Protein AF-A0A2A2E8F1-F1 (afdb_monomer_lite)

Structure (mmCIF, N/CA/C/O backbone):
data_AF-A0A2A2E8F1-F1
#
_entry.id   AF-A0A2A2E8F1-F1
#
loop_
_atom_site.gr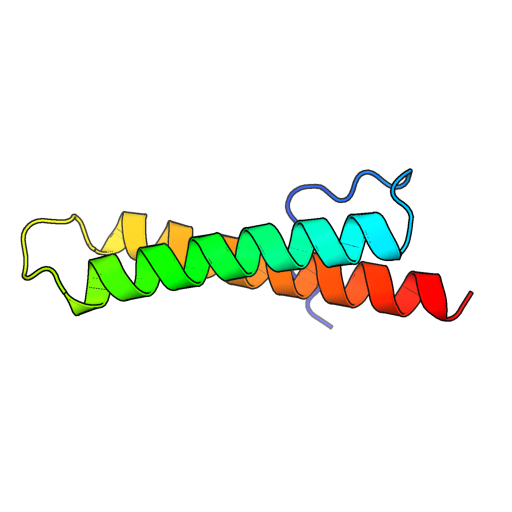oup_PDB
_atom_site.id
_atom_site.type_symbol
_atom_site.label_atom_id
_atom_site.label_alt_id
_atom_site.label_comp_id
_atom_site.label_asym_id
_atom_site.label_entity_id
_atom_site.label_seq_id
_atom_site.pdbx_PDB_ins_code
_atom_site.Cartn_x
_atom_site.Cartn_y
_atom_site.Cartn_z
_atom_site.occupancy
_atom_site.B_iso_or_equiv
_atom_site.auth_seq_id
_atom_site.auth_comp_id
_atom_site.auth_asym_id
_atom_site.auth_atom_id
_atom_site.pdbx_PDB_model_num
ATOM 1 N N . THR A 1 1 ? -6.708 -13.382 -12.811 1.00 36.84 1 THR A N 1
ATOM 2 C CA . THR A 1 1 ? -5.781 -12.402 -12.208 1.00 36.84 1 THR A CA 1
ATOM 3 C C . THR A 1 1 ? -6.555 -11.127 -11.976 1.00 36.84 1 THR A C 1
ATOM 5 O O . THR A 1 1 ? -6.965 -10.486 -12.930 1.00 36.84 1 THR A O 1
ATOM 8 N N . THR A 1 2 ? -6.896 -10.834 -10.724 1.00 40.41 2 THR A N 1
ATOM 9 C CA . THR A 1 2 ? -7.741 -9.683 -10.377 1.00 40.41 2 THR A CA 1
ATOM 10 C C . THR A 1 2 ? -6.833 -8.471 -10.211 1.00 40.41 2 THR A C 1
ATOM 12 O O . THR A 1 2 ? -6.231 -8.288 -9.156 1.00 40.41 2 THR A O 1
ATOM 15 N N . THR A 1 3 ? -6.667 -7.693 -11.277 1.00 48.59 3 THR A N 1
ATOM 16 C CA . THR A 1 3 ? -5.954 -6.413 -11.267 1.00 48.59 3 THR A CA 1
ATOM 17 C C . THR A 1 3 ? -6.667 -5.491 -10.282 1.00 48.59 3 THR A C 1
ATOM 19 O O . THR A 1 3 ? -7.788 -5.048 -10.528 1.00 48.59 3 THR A O 1
ATOM 22 N N . ARG A 1 4 ? -6.065 -5.269 -9.107 1.00 50.19 4 ARG A N 1
ATOM 23 C CA . ARG A 1 4 ? -6.568 -4.267 -8.164 1.00 50.19 4 ARG A CA 1
ATOM 24 C C . ARG A 1 4 ? -6.410 -2.895 -8.824 1.00 50.19 4 ARG A C 1
ATOM 26 O O . ARG A 1 4 ? -5.337 -2.631 -9.363 1.00 50.19 4 ARG A O 1
ATOM 33 N N . PRO A 1 5 ? -7.447 -2.046 -8.818 1.00 46.44 5 PRO A N 1
ATOM 34 C CA . PRO A 1 5 ? -7.359 -0.737 -9.439 1.00 46.44 5 PRO A CA 1
ATOM 35 C C . PRO A 1 5 ? -6.361 0.111 -8.647 1.00 46.44 5 PRO A C 1
ATOM 37 O O . PRO A 1 5 ? -6.611 0.446 -7.491 1.00 46.44 5 PRO A O 1
ATOM 40 N N . VAL A 1 6 ? -5.218 0.410 -9.262 1.00 53.19 6 VAL A N 1
ATOM 41 C CA . VAL A 1 6 ? -4.304 1.452 -8.784 1.00 53.19 6 VAL A CA 1
ATOM 42 C C . VAL A 1 6 ? -4.976 2.775 -9.111 1.00 53.19 6 VAL A C 1
ATOM 44 O O . VAL A 1 6 ? -5.414 2.966 -10.249 1.00 53.19 6 VAL A O 1
ATOM 47 N N . LEU A 1 7 ? -5.162 3.644 -8.117 1.00 55.47 7 LEU A N 1
ATOM 48 C CA . LEU A 1 7 ? -6.136 4.722 -8.268 1.00 55.47 7 LEU A CA 1
ATOM 49 C C . LEU A 1 7 ? -5.670 5.800 -9.251 1.00 55.47 7 LEU A C 1
ATOM 51 O O . LEU A 1 7 ? -6.519 6.498 -9.786 1.00 55.47 7 LEU A O 1
ATOM 55 N N . TYR A 1 8 ? -4.368 5.916 -9.531 1.00 52.81 8 TYR A N 1
ATOM 56 C CA . TYR A 1 8 ? -3.824 6.725 -10.625 1.00 52.81 8 TYR A CA 1
ATOM 57 C C . TYR A 1 8 ? -2.319 6.427 -10.778 1.00 52.81 8 TYR A C 1
ATOM 59 O O . TYR A 1 8 ? -1.509 6.929 -10.004 1.00 52.81 8 TYR A O 1
ATOM 67 N N . THR A 1 9 ? -1.901 5.642 -11.776 1.00 55.62 9 THR A N 1
ATOM 68 C CA . THR A 1 9 ? -0.490 5.623 -12.201 1.00 55.62 9 THR A CA 1
ATOM 69 C C . THR A 1 9 ? -0.329 6.609 -13.347 1.00 55.62 9 THR A C 1
ATOM 71 O O . THR A 1 9 ? -0.738 6.359 -14.481 1.00 55.62 9 THR A O 1
ATOM 74 N N . ASN A 1 10 ? 0.246 7.779 -13.063 1.00 59.31 10 ASN A N 1
ATOM 75 C CA . ASN A 1 10 ? 0.723 8.646 -14.132 1.00 59.3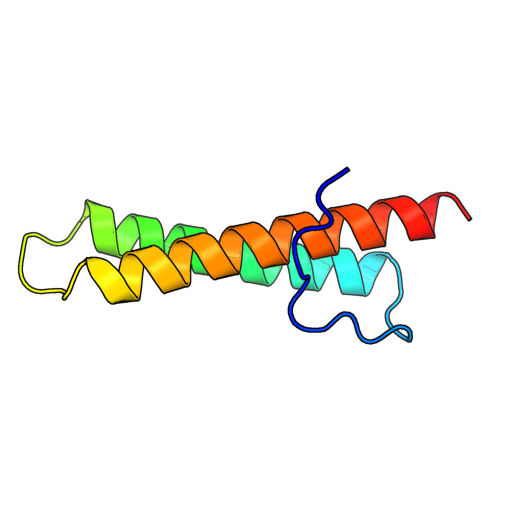1 10 ASN A CA 1
ATOM 76 C C . ASN A 1 10 ? 1.841 7.886 -14.863 1.00 59.31 10 ASN A C 1
ATOM 78 O O . ASN A 1 10 ?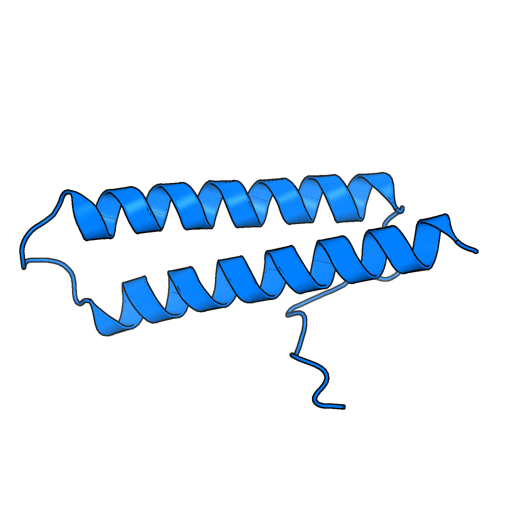 2.919 7.684 -14.312 1.00 59.31 10 ASN A O 1
ATOM 82 N N . THR A 1 11 ? 1.582 7.446 -16.096 1.00 61.12 11 THR A N 1
ATOM 83 C CA . THR A 1 11 ? 2.488 6.591 -16.891 1.00 61.12 11 THR A CA 1
ATOM 84 C C . THR A 1 11 ? 3.828 7.250 -17.241 1.00 61.12 11 THR A C 1
ATOM 86 O O . THR A 1 11 ? 4.684 6.629 -17.874 1.00 61.12 11 THR A O 1
ATOM 89 N N . ARG A 1 12 ? 4.008 8.516 -16.849 1.00 70.69 12 ARG A N 1
ATOM 90 C CA . ARG A 1 12 ? 5.231 9.303 -17.024 1.00 70.69 12 ARG A CA 1
ATOM 91 C C . ARG A 1 12 ? 6.216 9.189 -15.862 1.00 70.69 12 ARG A C 1
ATOM 93 O O . ARG A 1 12 ? 7.332 9.664 -16.022 1.00 70.69 12 ARG A O 1
ATOM 100 N N . LEU A 1 13 ? 5.819 8.602 -14.733 1.00 79.81 13 LEU A N 1
ATOM 101 C CA . LEU A 1 13 ? 6.706 8.449 -13.580 1.00 79.81 13 LEU A CA 1
ATOM 102 C C . LEU A 1 13 ? 7.785 7.391 -13.857 1.00 79.81 13 LEU A C 1
ATOM 104 O O . LEU A 1 13 ? 7.534 6.355 -14.484 1.00 79.81 13 LEU A O 1
ATOM 108 N N . SER A 1 14 ? 8.999 7.678 -13.406 1.00 86.56 14 SER A N 1
ATOM 109 C CA . SER A 1 14 ? 10.119 6.740 -13.351 1.00 86.56 14 SER A CA 1
ATOM 110 C C . SER A 1 14 ? 9.893 5.656 -12.289 1.00 86.56 14 SER A C 1
ATOM 112 O O . SER A 1 14 ? 9.010 5.772 -11.440 1.00 86.56 14 SER A O 1
ATOM 114 N N . SER A 1 15 ? 10.698 4.589 -12.337 1.00 86.12 15 SER A N 1
ATOM 115 C CA . SER A 1 15 ? 10.672 3.528 -11.318 1.00 86.12 15 SER A CA 1
ATOM 116 C C . SER A 1 15 ? 10.872 4.093 -9.907 1.00 86.12 15 SER A C 1
ATOM 118 O O . SER A 1 15 ? 10.128 3.740 -8.995 1.00 86.12 15 SER A O 1
ATOM 120 N N . ASP A 1 16 ? 11.831 5.005 -9.739 1.00 89.62 16 ASP A N 1
ATOM 121 C CA . ASP A 1 16 ? 12.141 5.606 -8.439 1.00 89.62 16 ASP A CA 1
ATOM 122 C C . ASP A 1 16 ? 10.982 6.477 -7.940 1.00 89.62 16 ASP A C 1
ATOM 124 O O . ASP A 1 16 ? 10.567 6.352 -6.793 1.00 89.62 16 ASP A O 1
ATOM 128 N N . GLU A 1 17 ? 10.373 7.291 -8.810 1.00 88.88 17 GLU A N 1
ATOM 129 C CA . GLU A 1 17 ? 9.202 8.103 -8.443 1.00 88.88 17 GLU A CA 1
ATOM 130 C C . GLU A 1 17 ? 7.986 7.246 -8.060 1.00 88.88 17 GLU A C 1
ATOM 132 O O . GLU A 1 17 ? 7.235 7.605 -7.152 1.00 88.88 17 GLU A O 1
ATOM 137 N N . LEU A 1 18 ? 7.782 6.106 -8.729 1.00 88.94 18 LEU A N 1
ATOM 138 C CA . LEU A 1 18 ? 6.734 5.150 -8.364 1.00 88.94 18 LEU A CA 1
ATOM 139 C C . LEU A 1 18 ? 7.020 4.506 -7.002 1.00 88.94 18 LEU A C 1
ATOM 141 O O . LEU A 1 18 ? 6.101 4.350 -6.197 1.00 88.94 18 LEU A O 1
ATOM 145 N N . PHE A 1 19 ? 8.279 4.159 -6.726 1.00 90.25 19 PHE A N 1
ATOM 146 C CA . PHE A 1 19 ? 8.686 3.594 -5.443 1.00 90.25 19 PHE A CA 1
ATOM 147 C C . PHE A 1 19 ? 8.499 4.593 -4.293 1.00 90.25 19 PHE A C 1
ATOM 149 O O . PHE A 1 19 ? 7.882 4.246 -3.284 1.00 90.25 19 PHE A O 1
ATOM 156 N N . GLU A 1 20 ? 8.960 5.834 -4.463 1.00 92.56 20 GLU A N 1
ATOM 157 C CA . GLU A 1 20 ? 8.794 6.911 -3.479 1.00 92.56 20 GLU A CA 1
ATOM 158 C C . GLU A 1 20 ? 7.311 7.193 -3.209 1.00 92.56 20 GLU A C 1
ATOM 160 O O . GLU A 1 20 ? 6.880 7.211 -2.055 1.00 92.56 20 GLU A O 1
ATOM 165 N N . ALA A 1 21 ? 6.485 7.289 -4.257 1.00 90.31 21 ALA A N 1
ATOM 166 C CA . ALA A 1 21 ? 5.040 7.440 -4.094 1.00 90.31 21 ALA A CA 1
ATOM 167 C C . ALA A 1 21 ? 4.420 6.255 -3.327 1.00 90.31 21 ALA A C 1
ATOM 169 O O . ALA A 1 21 ? 3.564 6.449 -2.460 1.00 90.31 21 ALA A O 1
ATOM 170 N N . GLY A 1 22 ? 4.863 5.023 -3.606 1.00 91.56 22 GLY A N 1
ATOM 171 C CA . GLY A 1 22 ? 4.452 3.833 -2.859 1.00 91.56 22 GLY A CA 1
ATOM 172 C C . GLY A 1 22 ? 4.811 3.929 -1.374 1.00 91.56 22 GLY A C 1
ATOM 173 O O . GLY A 1 22 ? 3.976 3.637 -0.511 1.00 91.56 22 GLY A O 1
ATOM 174 N N . GLN A 1 23 ? 6.015 4.422 -1.074 1.00 95.12 23 GLN A N 1
ATOM 175 C CA . GLN A 1 23 ? 6.491 4.641 0.288 1.00 95.12 23 GLN A CA 1
ATOM 176 C C . GLN A 1 23 ? 5.674 5.701 1.028 1.00 95.12 23 GLN A C 1
ATOM 178 O O . GLN A 1 23 ? 5.310 5.490 2.188 1.00 95.12 23 GLN A O 1
ATOM 183 N N . GLU A 1 24 ? 5.307 6.799 0.369 1.00 94.25 24 GLU A N 1
ATOM 184 C CA . GLU A 1 24 ? 4.418 7.813 0.943 1.00 94.25 24 GLU A CA 1
ATOM 185 C C . GLU A 1 24 ? 3.051 7.224 1.328 1.00 94.25 24 GLU A C 1
ATOM 187 O O . GLU A 1 24 ? 2.544 7.485 2.426 1.00 94.25 24 GLU A O 1
ATOM 192 N N . ARG A 1 25 ? 2.458 6.385 0.464 1.00 94.00 25 ARG A N 1
ATOM 193 C CA . ARG A 1 25 ? 1.162 5.741 0.746 1.00 94.00 25 ARG A CA 1
ATOM 194 C C . ARG A 1 25 ? 1.249 4.742 1.887 1.00 94.00 25 ARG A C 1
ATOM 196 O O . ARG A 1 25 ? 0.352 4.708 2.732 1.00 94.00 25 ARG A O 1
ATOM 203 N N . LEU A 1 26 ? 2.335 3.975 1.950 1.00 95.31 26 LEU A N 1
ATOM 204 C CA . LEU A 1 26 ? 2.582 3.056 3.053 1.00 95.31 26 LEU A CA 1
ATOM 205 C C . LEU A 1 26 ? 2.746 3.807 4.382 1.00 95.31 26 LEU A C 1
ATOM 207 O O . LEU A 1 26 ? 2.127 3.423 5.375 1.00 95.31 26 LEU A O 1
ATOM 211 N N . ASN A 1 27 ? 3.510 4.901 4.396 1.00 95.44 27 ASN A N 1
ATOM 212 C CA . ASN A 1 27 ? 3.705 5.727 5.589 1.00 95.44 27 ASN A CA 1
ATOM 213 C C . ASN A 1 27 ? 2.371 6.314 6.087 1.00 95.44 27 ASN A C 1
ATOM 215 O O . ASN A 1 27 ? 2.069 6.248 7.280 1.00 95.44 27 ASN A O 1
ATOM 219 N N . ALA A 1 28 ? 1.531 6.822 5.179 1.00 92.00 28 ALA A N 1
ATOM 220 C CA . ALA A 1 28 ? 0.195 7.312 5.522 1.00 92.00 28 ALA A CA 1
ATOM 221 C C . ALA A 1 28 ? -0.708 6.194 6.081 1.00 92.00 28 ALA A C 1
ATOM 223 O O . ALA A 1 28 ? -1.415 6.398 7.071 1.00 92.00 28 ALA A O 1
ATOM 224 N N . ALA A 1 29 ? -0.653 4.988 5.502 1.00 92.75 29 ALA A N 1
ATOM 225 C CA . ALA A 1 29 ? -1.385 3.834 6.018 1.00 92.75 29 ALA A CA 1
ATOM 226 C C . ALA A 1 29 ? -0.924 3.448 7.435 1.00 92.75 29 ALA A C 1
ATOM 228 O O . ALA A 1 29 ? -1.757 3.164 8.294 1.00 92.75 29 ALA A O 1
ATOM 229 N N . GLN A 1 30 ? 0.382 3.475 7.709 1.00 91.25 30 GLN A N 1
ATOM 230 C CA . GLN A 1 30 ? 0.930 3.199 9.042 1.00 91.25 30 GLN A CA 1
ATOM 231 C C . GLN A 1 30 ? 0.470 4.229 10.081 1.00 91.25 30 GLN A C 1
ATOM 233 O O . GLN A 1 30 ? 0.111 3.854 11.197 1.00 91.25 30 GLN A O 1
ATOM 238 N N . GLN A 1 31 ? 0.417 5.512 9.713 1.00 90.06 31 GLN A N 1
ATOM 239 C CA . GLN A 1 31 ? -0.105 6.561 10.591 1.00 90.06 31 GLN A CA 1
ATOM 240 C C . GLN A 1 31 ? -1.589 6.345 10.912 1.00 90.06 31 GLN A C 1
ATOM 242 O O . GLN A 1 31 ? -1.980 6.429 12.075 1.00 90.06 31 GLN A O 1
ATOM 247 N N . LEU A 1 32 ? -2.411 5.994 9.918 1.00 86.81 32 LEU A N 1
ATOM 248 C CA . LEU A 1 32 ? -3.821 5.666 10.154 1.00 86.81 32 LEU A CA 1
ATOM 249 C C . LEU A 1 32 ? -3.997 4.400 10.997 1.00 86.81 32 LEU A C 1
ATOM 251 O O . LEU A 1 32 ? -4.878 4.360 11.852 1.00 86.81 32 LEU A O 1
ATOM 255 N N . ALA A 1 33 ? -3.153 3.384 10.806 1.00 86.38 33 ALA A N 1
ATOM 256 C CA . ALA A 1 33 ? -3.167 2.187 11.642 1.00 86.38 33 ALA A CA 1
ATOM 257 C C . ALA A 1 33 ? -2.853 2.516 13.108 1.00 86.38 33 ALA A C 1
ATOM 259 O O . ALA A 1 33 ? -3.509 1.989 14.004 1.00 86.38 33 ALA A O 1
ATOM 260 N N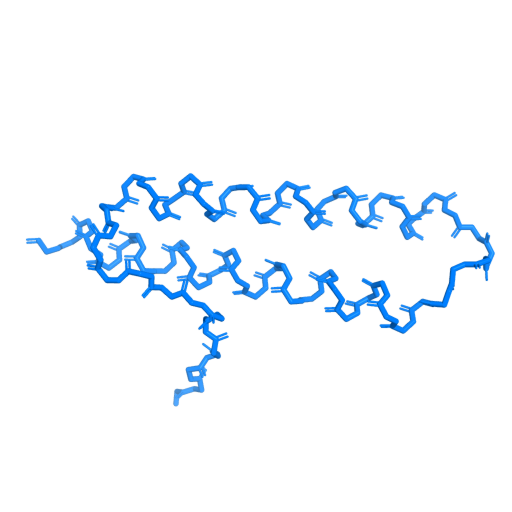 . LEU A 1 34 ? -1.900 3.420 13.359 1.00 85.69 34 LEU A N 1
ATOM 261 C CA . LEU A 1 34 ? -1.599 3.898 14.707 1.00 85.69 34 LEU A CA 1
ATOM 262 C C . LEU A 1 34 ? -2.793 4.649 15.311 1.00 85.69 34 LEU A C 1
ATOM 264 O O . LEU A 1 34 ? -3.137 4.413 16.463 1.00 85.69 34 LEU A O 1
ATOM 268 N N . VAL A 1 35 ? -3.466 5.500 14.532 1.00 83.12 35 VAL A N 1
ATOM 269 C CA . VAL A 1 35 ? -4.684 6.206 14.968 1.00 83.12 35 VAL A CA 1
ATOM 270 C C . VAL A 1 35 ? -5.802 5.223 15.323 1.00 83.12 35 VAL A C 1
ATOM 272 O O . VAL A 1 35 ? -6.439 5.406 16.357 1.00 83.12 35 VAL A O 1
ATOM 275 N N . LEU A 1 36 ? -6.013 4.179 14.516 1.00 78.00 36 LEU A N 1
ATOM 276 C CA . LEU A 1 36 ? -6.990 3.115 14.782 1.00 78.00 36 LEU A CA 1
ATOM 277 C C . LEU A 1 36 ? -6.634 2.285 16.021 1.00 78.00 36 LEU A C 1
ATOM 279 O O . LEU A 1 36 ? -7.522 1.867 16.753 1.00 78.00 36 LEU A O 1
ATOM 283 N N . TYR A 1 37 ? -5.345 2.027 16.247 1.00 78.69 37 TYR A N 1
ATOM 284 C CA . TYR A 1 37 ? -4.880 1.226 17.379 1.00 78.69 37 TYR A CA 1
ATOM 285 C C . TYR A 1 37 ? -4.882 2.011 18.698 1.00 78.69 37 TYR A C 1
ATOM 287 O O . TYR A 1 37 ? -5.144 1.446 19.756 1.00 78.69 37 TYR A O 1
ATOM 295 N N . CYS A 1 38 ? -4.576 3.310 18.651 1.00 81.06 38 CYS A N 1
ATOM 296 C CA . CYS A 1 38 ? -4.452 4.154 19.837 1.00 81.06 38 CYS A CA 1
ATOM 297 C C . CYS A 1 38 ? -5.760 4.832 20.267 1.00 81.06 38 CYS A C 1
ATOM 299 O O . CYS A 1 38 ? -5.830 5.283 21.409 1.00 81.06 38 CYS A O 1
ATOM 301 N N . ASN A 1 39 ? -6.775 4.928 19.401 1.00 70.31 39 ASN A N 1
ATOM 302 C CA . ASN A 1 39 ? -8.060 5.535 19.754 1.00 70.31 39 ASN A CA 1
ATOM 303 C C . ASN A 1 39 ? -9.159 4.478 19.940 1.00 70.31 39 ASN A C 1
ATOM 305 O O . ASN A 1 39 ? -9.522 3.778 18.999 1.00 70.31 39 ASN A O 1
ATOM 309 N N . GLU A 1 40 ? -9.766 4.439 21.128 1.00 60.22 40 GLU A N 1
ATOM 310 C CA . GLU A 1 40 ? -11.115 3.890 21.335 1.00 60.22 40 GLU A CA 1
ATOM 311 C C . GLU A 1 40 ? -12.172 5.013 21.197 1.00 60.22 40 GLU A C 1
ATOM 313 O O . GLU A 1 40 ? -11.867 6.204 21.289 1.00 60.22 40 GLU A O 1
ATOM 318 N N . PRO A 1 41 ? -13.469 4.688 21.134 1.00 56.78 41 PRO A N 1
ATOM 319 C CA . PRO A 1 41 ? -14.279 4.284 19.985 1.00 56.78 41 PRO A CA 1
ATOM 320 C C . PRO A 1 41 ? -14.836 5.474 19.158 1.00 56.78 41 PRO A C 1
ATOM 322 O O . PRO A 1 41 ? -15.885 5.352 18.533 1.00 56.78 41 PRO A O 1
ATOM 325 N N . GLN A 1 42 ? -14.201 6.653 19.196 1.00 57.56 42 GLN A N 1
ATOM 326 C CA . GLN A 1 42 ? -14.816 7.900 18.694 1.00 57.56 42 GLN A CA 1
ATOM 327 C C . GLN A 1 42 ? -14.678 8.152 17.183 1.00 57.56 42 GLN A C 1
ATOM 329 O O . GLN A 1 42 ? -15.316 9.066 16.663 1.00 57.56 42 GLN A O 1
ATOM 334 N N . LEU A 1 43 ? -13.869 7.368 16.470 1.00 63.00 43 LEU A N 1
ATOM 335 C CA . LEU A 1 43 ? -13.781 7.444 15.012 1.00 63.00 43 LEU A CA 1
ATOM 336 C C . LEU A 1 43 ? -14.816 6.504 14.395 1.00 63.00 43 LEU A C 1
ATOM 338 O O . LEU A 1 43 ? -14.940 5.356 14.822 1.00 63.00 43 LEU A O 1
ATOM 342 N N . ASP A 1 44 ? -15.538 6.975 13.375 1.00 67.00 44 ASP A N 1
ATOM 343 C CA . ASP A 1 44 ? -16.310 6.086 12.511 1.00 67.00 44 ASP A CA 1
ATOM 344 C C . ASP A 1 44 ? -15.325 5.140 11.809 1.00 67.00 44 ASP A C 1
ATOM 346 O O . ASP A 1 44 ? -14.677 5.466 10.808 1.00 67.00 44 ASP A O 1
ATOM 350 N N . ASN A 1 45 ? -15.143 3.972 12.424 1.00 71.31 45 ASN A N 1
ATOM 351 C CA . ASN A 1 45 ? -14.115 3.007 12.064 1.00 71.31 45 ASN A CA 1
ATOM 352 C C . ASN A 1 45 ? -14.260 2.533 10.611 1.00 71.31 45 ASN A C 1
ATOM 354 O O . ASN A 1 45 ? -13.278 2.072 10.033 1.00 71.31 45 ASN A O 1
ATOM 358 N N . GLY A 1 46 ? -15.450 2.654 10.008 1.00 78.69 46 GLY A N 1
ATOM 359 C CA . GLY A 1 46 ? -15.703 2.241 8.631 1.00 78.69 46 GLY A CA 1
ATOM 360 C C . GLY A 1 46 ? -14.913 3.055 7.606 1.00 78.69 46 GLY A C 1
ATOM 361 O O . GLY A 1 46 ? -14.206 2.478 6.775 1.00 78.69 46 GLY A O 1
ATOM 362 N N . GLU A 1 47 ? -14.986 4.384 7.678 1.00 82.50 47 GLU A N 1
ATOM 363 C CA . GLU A 1 47 ? -14.315 5.275 6.722 1.00 82.50 47 GLU A CA 1
ATOM 364 C C . GLU A 1 47 ? -12.796 5.258 6.900 1.00 82.50 47 GLU A C 1
ATOM 366 O O . GLU A 1 47 ? -12.051 5.163 5.922 1.00 82.50 47 GLU A O 1
ATOM 371 N N . VAL A 1 48 ? -12.326 5.266 8.150 1.00 81.50 48 VAL A N 1
ATOM 372 C CA . VAL A 1 48 ? -10.890 5.220 8.461 1.00 81.50 48 VAL A CA 1
ATOM 373 C C . VAL A 1 48 ? -10.282 3.885 8.024 1.00 81.50 48 VAL A C 1
ATOM 375 O O . VAL A 1 48 ? -9.203 3.858 7.429 1.00 81.50 48 VAL A O 1
ATOM 378 N N . PHE A 1 49 ? -10.987 2.771 8.241 1.00 83.88 49 PHE A N 1
ATOM 379 C CA . PHE A 1 49 ? -10.549 1.461 7.761 1.00 83.88 49 PHE A CA 1
ATOM 380 C C . PHE A 1 49 ? -10.562 1.370 6.229 1.00 83.88 49 PHE A C 1
ATOM 382 O O . PHE A 1 49 ? -9.642 0.797 5.638 1.00 83.88 49 PHE A O 1
ATOM 389 N N . ALA A 1 50 ? -11.566 1.951 5.566 1.00 87.88 50 ALA A N 1
ATOM 390 C CA . ALA A 1 50 ? -11.611 2.022 4.108 1.00 87.88 50 ALA A CA 1
ATOM 391 C C . ALA A 1 50 ? -10.437 2.841 3.546 1.00 87.88 50 ALA A C 1
ATOM 393 O O . ALA A 1 50 ? -9.755 2.373 2.631 1.00 87.88 50 ALA A O 1
ATOM 394 N N . ALA A 1 51 ? -10.144 4.003 4.137 1.00 88.44 51 ALA A N 1
ATOM 395 C CA . ALA A 1 51 ? -9.002 4.840 3.776 1.00 88.44 51 ALA A CA 1
ATOM 396 C C . ALA A 1 51 ? -7.670 4.102 3.981 1.00 88.44 51 ALA A C 1
ATOM 398 O O . ALA A 1 51 ? -6.825 4.082 3.085 1.00 88.44 51 ALA A O 1
ATOM 399 N N . PHE A 1 52 ? -7.511 3.412 5.113 1.00 89.94 52 PHE A N 1
ATOM 400 C CA . PHE A 1 52 ? -6.349 2.569 5.387 1.00 89.94 52 PHE A CA 1
ATOM 401 C C . PHE A 1 52 ? -6.163 1.471 4.327 1.00 89.94 52 PHE A C 1
ATOM 403 O O . PHE A 1 52 ? -5.072 1.318 3.771 1.00 89.94 52 PHE A O 1
ATOM 410 N N . ARG A 1 53 ? -7.226 0.724 3.992 1.00 90.06 53 ARG A N 1
ATOM 411 C CA . ARG A 1 53 ? -7.151 -0.325 2.960 1.00 90.06 53 ARG A CA 1
ATOM 412 C C . ARG A 1 53 ? -6.839 0.233 1.578 1.00 90.06 53 ARG A C 1
ATOM 414 O O . ARG A 1 53 ? -6.131 -0.433 0.823 1.00 90.06 53 ARG A O 1
ATOM 421 N N . LEU A 1 54 ? -7.364 1.410 1.248 1.00 92.12 54 LEU A N 1
ATOM 422 C CA . LEU A 1 54 ? -7.105 2.074 -0.025 1.00 92.12 54 LEU A CA 1
ATOM 423 C C . LEU A 1 54 ? -5.633 2.478 -0.142 1.00 92.12 54 LEU A C 1
ATOM 425 O O . LEU A 1 54 ? -5.005 2.142 -1.140 1.00 92.12 54 LEU A O 1
ATOM 429 N N . LEU A 1 55 ? -5.060 3.085 0.899 1.00 92.31 55 LEU A N 1
ATOM 430 C CA . LEU A 1 55 ? -3.643 3.463 0.927 1.00 92.31 55 LEU A CA 1
ATOM 431 C C . LEU A 1 55 ? -2.712 2.252 0.808 1.00 92.31 55 LEU A C 1
ATOM 433 O O . LEU A 1 55 ? -1.746 2.296 0.051 1.00 92.31 55 LEU A O 1
ATOM 437 N N . LEU A 1 56 ? -3.025 1.145 1.490 1.00 93.06 56 LEU A N 1
ATOM 438 C CA . LEU A 1 56 ? -2.263 -0.099 1.332 1.00 93.06 56 LEU A CA 1
ATOM 439 C C . LEU A 1 56 ? -2.373 -0.684 -0.081 1.00 93.06 56 LEU A C 1
ATOM 441 O O . LEU A 1 56 ? -1.395 -1.208 -0.612 1.00 93.06 56 LEU A O 1
ATOM 445 N N . GLY A 1 57 ? -3.566 -0.631 -0.679 1.00 91.25 57 GLY A N 1
ATOM 446 C CA . GLY A 1 57 ? -3.784 -1.083 -2.050 1.00 91.25 57 GLY A CA 1
ATOM 447 C C . GLY A 1 57 ? -2.999 -0.251 -3.063 1.00 91.25 57 GLY A C 1
ATOM 448 O O . GLY A 1 57 ? -2.382 -0.822 -3.960 1.00 91.25 57 GLY A O 1
ATOM 449 N N . ASP A 1 58 ? -2.988 1.068 -2.879 1.00 90.75 58 ASP A N 1
ATOM 450 C CA . ASP A 1 58 ? -2.277 2.011 -3.742 1.00 90.75 58 ASP A CA 1
ATOM 451 C C . ASP A 1 58 ? -0.758 1.838 -3.619 1.00 90.75 58 ASP A C 1
ATOM 453 O O . ASP A 1 58 ? -0.083 1.672 -4.631 1.00 90.75 58 ASP A O 1
ATOM 457 N N . ALA A 1 59 ? -0.231 1.726 -2.391 1.00 91.88 59 ALA A N 1
ATOM 458 C CA . ALA A 1 59 ? 1.182 1.428 -2.148 1.00 91.88 59 ALA A CA 1
ATOM 459 C C . ALA A 1 59 ? 1.625 0.143 -2.866 1.00 91.88 59 ALA A C 1
ATOM 461 O O . ALA A 1 59 ? 2.612 0.139 -3.598 1.00 91.88 59 ALA A O 1
ATOM 462 N N . ALA A 1 60 ? 0.861 -0.944 -2.715 1.00 92.00 60 ALA A N 1
ATOM 463 C CA . ALA A 1 60 ? 1.164 -2.215 -3.370 1.00 92.00 60 ALA A CA 1
ATOM 464 C C . ALA A 1 60 ? 1.144 -2.108 -4.905 1.00 92.00 60 ALA A C 1
ATOM 466 O O . ALA A 1 60 ? 1.995 -2.697 -5.570 1.00 92.00 60 ALA A O 1
ATOM 467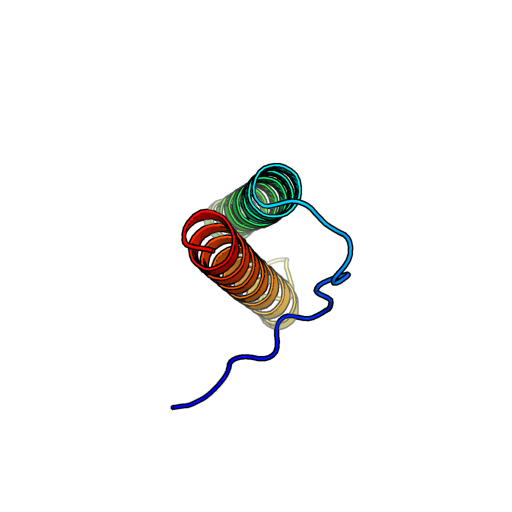 N N . GLY A 1 61 ? 0.191 -1.357 -5.463 1.00 89.38 61 GLY A N 1
ATOM 468 C CA . GLY A 1 61 ? 0.114 -1.096 -6.899 1.00 89.38 61 GLY A CA 1
ATOM 469 C C . GLY A 1 61 ? 1.310 -0.302 -7.422 1.00 89.38 61 GLY A C 1
ATOM 470 O O . GLY A 1 61 ? 1.870 -0.648 -8.460 1.00 89.38 61 GLY A O 1
ATOM 471 N N . LEU A 1 62 ? 1.731 0.721 -6.679 1.00 89.88 62 LEU A N 1
ATOM 472 C CA . LEU A 1 62 ? 2.876 1.566 -7.013 1.00 89.88 62 LEU A CA 1
ATOM 473 C C . LEU A 1 62 ? 4.196 0.788 -6.961 1.00 89.88 62 LEU A C 1
ATOM 475 O O . LEU A 1 62 ? 4.987 0.884 -7.895 1.00 89.88 62 LEU A O 1
ATOM 479 N N . TYR A 1 63 ? 4.402 -0.055 -5.945 1.00 90.19 63 TYR A N 1
ATOM 480 C CA . TYR A 1 63 ? 5.586 -0.916 -5.879 1.00 90.19 63 TYR A CA 1
ATOM 481 C C . TYR A 1 63 ? 5.631 -1.953 -7.005 1.00 90.19 63 TYR A C 1
ATOM 483 O O . TYR A 1 63 ? 6.697 -2.190 -7.567 1.00 90.19 63 TYR A O 1
ATOM 491 N N . ALA A 1 64 ? 4.489 -2.554 -7.356 1.00 89.25 64 ALA A N 1
ATOM 492 C CA . ALA A 1 64 ? 4.420 -3.480 -8.484 1.00 89.25 64 ALA A CA 1
ATOM 493 C C . ALA A 1 64 ? 4.784 -2.775 -9.800 1.00 89.25 64 ALA A C 1
ATOM 495 O O . ALA A 1 64 ? 5.624 -3.271 -10.544 1.00 89.25 64 ALA A O 1
ATOM 496 N N . ALA A 1 65 ? 4.230 -1.581 -10.035 1.00 87.25 65 ALA A N 1
ATOM 497 C CA . ALA A 1 65 ? 4.534 -0.783 -11.220 1.00 87.25 65 ALA A CA 1
ATOM 498 C C . ALA A 1 65 ? 6.003 -0.319 -11.266 1.00 87.25 65 ALA A C 1
ATOM 500 O O . ALA A 1 65 ? 6.609 -0.320 -12.337 1.00 87.25 65 ALA A O 1
ATOM 501 N N . ALA A 1 66 ? 6.587 0.056 -10.122 1.00 87.75 66 ALA A N 1
ATOM 502 C CA . ALA A 1 66 ? 8.008 0.390 -10.022 1.00 87.75 66 ALA A CA 1
ATOM 503 C C . ALA A 1 66 ? 8.880 -0.814 -10.408 1.00 87.75 66 ALA A C 1
ATOM 505 O O . ALA A 1 66 ? 9.772 -0.697 -11.243 1.00 87.75 66 ALA A O 1
ATOM 506 N N . PHE A 1 67 ? 8.574 -1.990 -9.851 1.00 88.12 67 PHE A N 1
ATOM 507 C CA . PHE A 1 67 ? 9.326 -3.213 -10.114 1.00 88.12 67 PHE A CA 1
ATOM 508 C C . PHE A 1 67 ? 9.240 -3.653 -11.580 1.00 88.12 67 PHE A C 1
ATOM 510 O O . PHE A 1 67 ? 10.264 -3.978 -12.175 1.00 88.12 67 PHE A O 1
ATOM 517 N N . GLU A 1 68 ? 8.044 -3.624 -12.175 1.00 87.69 68 GLU A N 1
ATOM 518 C CA . GLU A 1 68 ? 7.849 -3.936 -13.597 1.00 87.69 68 GLU A CA 1
ATOM 519 C C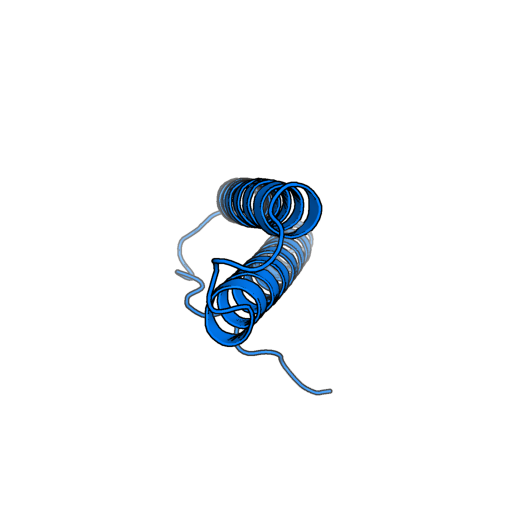 . GLU A 1 68 ? 8.691 -3.015 -14.491 1.00 87.69 68 GLU A C 1
ATOM 521 O O . GLU A 1 68 ? 9.330 -3.482 -15.426 1.00 87.69 68 GLU A O 1
ATOM 526 N N . ARG A 1 69 ? 8.775 -1.724 -14.153 1.00 81.25 69 ARG A N 1
ATOM 527 C CA . ARG A 1 69 ? 9.513 -0.726 -14.938 1.00 81.25 69 ARG A CA 1
ATOM 528 C C . ARG A 1 69 ? 11.028 -0.739 -14.720 1.00 81.25 69 ARG A C 1
ATOM 530 O O . ARG A 1 69 ? 11.746 -0.173 -15.531 1.00 81.25 69 ARG A O 1
ATOM 537 N N . HIS A 1 70 ? 11.514 -1.335 -13.633 1.00 75.94 70 HIS A N 1
ATOM 538 C CA . HIS A 1 70 ? 12.948 -1.550 -13.412 1.00 75.94 70 HIS A CA 1
ATOM 539 C C . HIS A 1 70 ? 13.487 -2.754 -14.205 1.00 75.94 70 HIS A C 1
ATOM 541 O O . HIS A 1 70 ? 14.695 -2.872 -14.398 1.00 75.94 70 HIS A O 1
ATOM 547 N N . GLY A 1 71 ? 12.601 -3.670 -14.616 1.00 65.75 71 GLY A N 1
ATOM 548 C CA . GLY A 1 71 ? 12.946 -4.858 -15.400 1.00 65.75 71 GLY A CA 1
ATOM 549 C C . GLY A 1 71 ? 12.943 -4.663 -16.922 1.00 65.75 71 GLY A C 1
ATOM 550 O O . GLY A 1 71 ? 13.435 -5.554 -17.616 1.00 65.75 71 GLY A O 1
ATOM 551 N N . ASP A 1 72 ? 12.407 -3.539 -17.410 1.00 53.84 72 ASP A N 1
ATOM 552 C CA . ASP A 1 72 ? 12.427 -3.091 -18.816 1.00 53.84 72 ASP A CA 1
ATOM 553 C C . ASP A 1 72 ? 13.645 -2.193 -19.107 1.00 53.84 72 ASP A C 1
ATOM 555 O O . ASP A 1 72 ? 14.228 -2.323 -20.212 1.00 53.84 72 ASP A O 1
#

Foldseek 3Di:
DDPDDQPDDPVPDALVRLQVLLVVLVVVLVVLVCVVVVDPDPDPCVVSVVSSVNSNSNSVVSNVVSVVRVVD

Secondary structure (DSSP, 8-state):
------S---TT--HHHHHHHHHHHHHHHHHHHHHHHH--S-S-HHHHHHHHHHHHHHHHHHHHHHHHHH--

pLDDT: mean 79.08, std 15.56, range [36.84, 95.44]

Radius of gyration: 14.1 Å; chains: 1; bounding box: 29×22×40 Å

Sequence (72 aa):
TTTRPVLYTNTRLSSDELFEAGQERLNAAQQLALVLYCNEPQLDNGEVFAAFRLLLGDAAGLYAAAFERHGD